Protein AF-A0A835QAW0-F1 (afdb_monomer_lite)

Structure (mmCIF, N/CA/C/O backbone):
data_AF-A0A835QAW0-F1
#
_entry.id   AF-A0A835QAW0-F1
#
loop_
_atom_site.group_PDB
_atom_site.id
_atom_site.type_symbol
_atom_site.label_atom_id
_atom_site.label_alt_id
_atom_site.label_comp_id
_atom_site.label_asym_id
_atom_site.label_entity_id
_atom_site.label_seq_id
_atom_site.pdbx_PDB_ins_code
_atom_site.Cartn_x
_atom_site.Cartn_y
_atom_site.Cartn_z
_atom_site.occupancy
_atom_site.B_iso_or_equiv
_atom_site.auth_seq_id
_atom_site.auth_comp_id
_atom_site.auth_asym_id
_atom_site.auth_atom_id
_atom_site.pdbx_PDB_model_num
ATOM 1 N N . MET A 1 1 ? -13.982 13.711 6.974 1.00 67.25 1 MET A N 1
ATOM 2 C CA . MET A 1 1 ? -15.167 13.530 6.090 1.00 67.25 1 MET A CA 1
ATOM 3 C C . MET A 1 1 ? -14.858 12.406 5.098 1.00 67.25 1 MET A C 1
ATOM 5 O O . MET A 1 1 ? -13.682 12.143 4.900 1.00 67.25 1 MET A O 1
ATOM 9 N N . ALA A 1 2 ? -15.857 11.662 4.606 1.00 89.69 2 ALA A N 1
ATOM 10 C CA . ALA A 1 2 ? -15.740 10.270 4.117 1.00 89.69 2 ALA A CA 1
ATOM 11 C C . ALA A 1 2 ? -15.191 9.281 5.174 1.00 89.69 2 ALA A C 1
ATOM 13 O O . ALA A 1 2 ? -15.968 8.510 5.728 1.00 89.69 2 ALA A O 1
ATOM 14 N N . ALA A 1 3 ? -13.917 9.385 5.567 1.00 94.19 3 ALA A N 1
ATOM 15 C CA . ALA A 1 3 ? -13.277 8.507 6.563 1.00 94.19 3 ALA A CA 1
ATOM 16 C C . ALA A 1 3 ? -13.934 8.541 7.963 1.00 94.19 3 ALA A C 1
ATOM 18 O O . ALA A 1 3 ? -13.974 7.534 8.667 1.00 94.19 3 ALA A O 1
ATOM 19 N N . ARG A 1 4 ? -14.525 9.683 8.349 1.00 96.25 4 ARG A N 1
ATOM 20 C CA . ARG A 1 4 ? -15.291 9.842 9.608 1.00 96.25 4 ARG A CA 1
ATOM 21 C C . ARG A 1 4 ? -16.572 8.997 9.652 1.00 96.25 4 ARG A C 1
ATOM 23 O O . ARG A 1 4 ? -17.078 8.716 10.730 1.00 96.25 4 ARG A O 1
ATOM 30 N N . ASN A 1 5 ? -17.104 8.624 8.488 1.00 96.25 5 ASN A N 1
ATOM 31 C CA . ASN A 1 5 ? -18.380 7.916 8.365 1.00 96.25 5 ASN A CA 1
ATOM 32 C C . ASN A 1 5 ? -18.202 6.457 7.922 1.00 96.25 5 ASN A C 1
ATOM 34 O O . ASN A 1 5 ? -19.181 5.720 7.891 1.00 96.25 5 ASN A O 1
ATOM 38 N N . ALA A 1 6 ? -16.982 6.044 7.572 1.00 96.88 6 ALA A N 1
ATOM 39 C CA . ALA A 1 6 ? -16.688 4.703 7.092 1.00 96.88 6 ALA A CA 1
ATOM 40 C C . ALA A 1 6 ? -16.263 3.783 8.244 1.00 96.88 6 ALA A C 1
ATOM 42 O O . ALA A 1 6 ? -15.521 4.190 9.140 1.00 96.88 6 ALA A O 1
ATOM 43 N N . ASP A 1 7 ? -16.702 2.526 8.204 1.00 96.56 7 ASP A N 1
ATOM 44 C CA . ASP A 1 7 ? -16.315 1.523 9.206 1.00 96.56 7 ASP A CA 1
ATOM 45 C C . ASP A 1 7 ? -14.866 1.046 9.038 1.00 96.56 7 ASP A C 1
ATOM 47 O O . ASP A 1 7 ? -14.273 0.541 9.985 1.00 96.56 7 ASP A O 1
ATOM 51 N N . ALA A 1 8 ? -14.279 1.262 7.860 1.00 96.69 8 ALA A N 1
ATOM 52 C CA . ALA A 1 8 ? -12.856 1.144 7.569 1.00 96.69 8 ALA A CA 1
ATOM 53 C C . ALA A 1 8 ? -12.506 2.076 6.400 1.00 96.69 8 ALA A C 1
ATOM 55 O O . ALA A 1 8 ? -13.368 2.412 5.587 1.00 96.69 8 ALA A O 1
ATOM 56 N N . THR A 1 9 ? -11.248 2.498 6.301 1.00 97.94 9 THR A N 1
ATOM 57 C CA . THR A 1 9 ? -10.757 3.337 5.197 1.00 97.94 9 THR A CA 1
ATOM 58 C C . THR A 1 9 ? -9.604 2.638 4.493 1.00 97.94 9 THR A C 1
ATOM 60 O O . THR A 1 9 ? -8.670 2.189 5.146 1.00 97.94 9 THR A O 1
ATOM 63 N N . VAL A 1 10 ? -9.644 2.561 3.164 1.00 97.94 10 VAL A N 1
ATOM 64 C CA . VAL A 1 10 ? -8.551 2.008 2.352 1.00 97.94 10 VAL A CA 1
ATOM 65 C C . VAL A 1 10 ? -7.933 3.146 1.550 1.00 97.94 10 VAL A C 1
ATOM 67 O O . VAL A 1 10 ? -8.648 3.838 0.826 1.00 97.94 10 VAL A O 1
ATOM 70 N N . ILE A 1 11 ? -6.626 3.360 1.694 1.00 97.75 11 ILE A N 1
A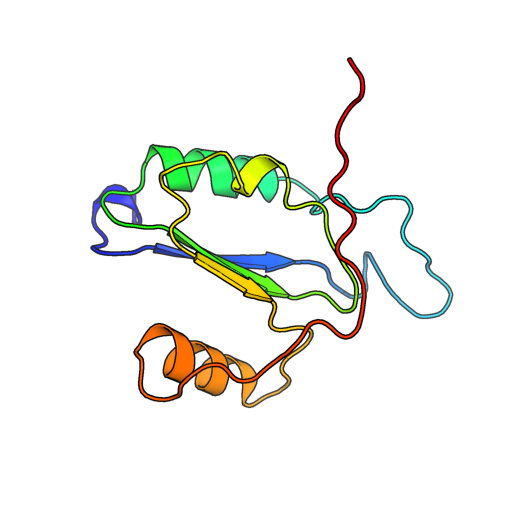TOM 71 C CA . ILE A 1 11 ? -5.893 4.426 1.002 1.00 97.75 11 ILE A CA 1
ATOM 72 C C . ILE A 1 11 ? -4.883 3.786 0.057 1.00 97.75 11 ILE A C 1
ATOM 74 O O . ILE A 1 11 ? -4.047 2.995 0.489 1.00 97.75 11 ILE A O 1
ATOM 78 N N . PHE A 1 12 ? -4.950 4.154 -1.219 1.00 97.56 12 PHE A N 1
ATOM 79 C CA . PHE A 1 12 ? -3.991 3.744 -2.238 1.00 97.56 12 PHE A CA 1
ATOM 80 C C . PHE A 1 12 ? -2.977 4.864 -2.440 1.00 97.56 12 PHE A C 1
ATOM 82 O O . PHE A 1 12 ? -3.355 5.994 -2.747 1.00 97.56 12 PHE A O 1
ATOM 89 N N . VAL A 1 13 ? -1.704 4.543 -2.244 1.00 97.06 13 VAL A N 1
ATOM 90 C CA . VAL A 1 13 ? -0.574 5.469 -2.359 1.00 97.06 13 VAL A CA 1
ATOM 91 C C . VAL A 1 13 ? 0.590 4.779 -3.049 1.00 97.06 13 VAL A C 1
ATOM 93 O O . VAL A 1 13 ? 0.665 3.551 -3.073 1.00 97.06 13 VAL A O 1
ATOM 96 N N . GLY A 1 14 ? 1.510 5.545 -3.619 1.00 95.69 14 GLY A N 1
ATOM 97 C CA . GLY A 1 14 ? 2.608 4.959 -4.370 1.00 95.69 14 GLY A CA 1
ATOM 98 C C . GLY A 1 14 ? 3.350 5.937 -5.260 1.00 95.69 14 GLY A C 1
ATOM 99 O O . GLY A 1 14 ? 3.335 7.149 -5.029 1.00 95.69 14 GLY A O 1
ATOM 100 N N . ILE A 1 15 ? 4.001 5.375 -6.275 1.00 95.31 15 ILE A N 1
ATOM 101 C CA . ILE A 1 15 ? 4.803 6.092 -7.270 1.00 95.31 15 ILE A CA 1
ATOM 102 C C . ILE A 1 15 ? 4.411 5.644 -8.681 1.00 95.31 15 ILE A C 1
ATOM 104 O O . ILE A 1 15 ? 3.915 4.533 -8.879 1.00 95.31 15 ILE A O 1
ATOM 108 N N . ASP A 1 16 ? 4.685 6.487 -9.667 1.00 92.62 16 ASP A N 1
ATOM 109 C CA . ASP A 1 16 ? 4.444 6.213 -11.083 1.00 92.62 16 ASP A CA 1
ATOM 110 C C . ASP A 1 16 ? 5.691 6.524 -11.933 1.00 92.62 16 ASP A C 1
ATOM 112 O O . ASP A 1 16 ? 6.769 6.811 -11.407 1.00 92.62 16 ASP A O 1
ATOM 116 N N . LEU A 1 17 ? 5.537 6.469 -13.260 1.00 92.81 17 LEU A N 1
ATOM 117 C CA . LEU A 1 17 ? 6.625 6.651 -14.226 1.00 92.81 17 LEU A CA 1
ATOM 118 C C . LEU A 1 17 ? 7.284 8.040 -14.190 1.00 92.81 17 LEU A C 1
ATOM 120 O O . LEU A 1 17 ? 8.385 8.195 -14.721 1.00 92.81 17 LEU A O 1
ATOM 124 N N . SER A 1 18 ? 6.645 9.040 -13.572 1.00 91.06 18 SER A N 1
ATOM 125 C CA . SER A 1 18 ? 7.258 10.354 -13.339 1.00 91.06 18 SER A CA 1
ATOM 126 C C . SER A 1 18 ? 8.337 10.324 -12.252 1.00 91.06 18 SER A C 1
ATOM 128 O O . SER A 1 18 ? 9.182 11.215 -12.209 1.00 91.06 18 SER A O 1
ATOM 130 N N . VAL A 1 19 ? 8.326 9.299 -11.393 1.00 91.31 19 VAL A N 1
ATOM 131 C CA . VAL A 1 19 ? 9.251 9.139 -10.261 1.00 91.31 19 VAL A CA 1
ATOM 132 C C . VAL A 1 19 ? 10.264 8.025 -10.514 1.00 91.31 19 VAL A C 1
ATOM 134 O O . VAL A 1 19 ? 11.426 8.179 -10.160 1.00 91.31 19 VAL A O 1
ATOM 137 N N . GLU A 1 20 ? 9.843 6.915 -11.122 1.00 88.62 20 GLU A N 1
ATOM 138 C CA . GLU A 1 20 ? 10.706 5.767 -11.422 1.00 88.62 20 GLU A CA 1
ATOM 139 C C . GLU A 1 20 ? 10.442 5.280 -12.847 1.00 88.62 20 GLU A C 1
ATOM 141 O O . GLU A 1 20 ? 9.344 4.826 -13.173 1.00 88.62 20 GLU A O 1
ATOM 146 N N 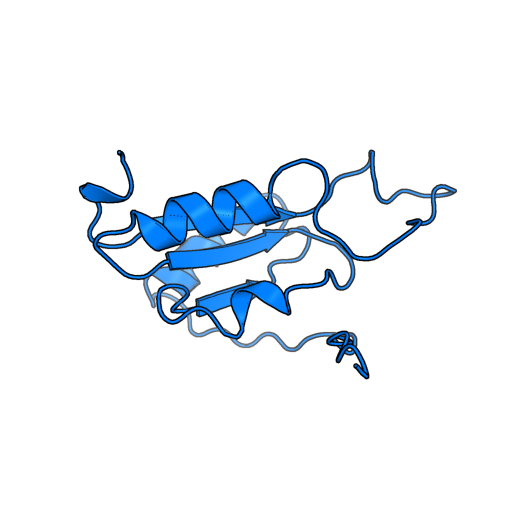. SER A 1 21 ? 11.451 5.380 -13.708 1.00 93.12 21 SER A N 1
ATOM 147 C CA . SER A 1 21 ? 11.389 4.882 -15.083 1.00 93.12 21 SER A CA 1
ATOM 148 C C . SER A 1 21 ? 12.786 4.578 -15.622 1.00 93.12 21 SER A C 1
ATOM 150 O O . SER A 1 21 ? 13.798 4.887 -14.998 1.00 93.12 21 SER A O 1
ATOM 152 N N . GLU A 1 22 ? 12.862 3.920 -16.778 1.00 94.19 22 GLU A N 1
ATOM 153 C CA . GLU A 1 22 ? 14.143 3.633 -17.421 1.00 94.19 22 GLU A CA 1
ATOM 154 C C . GLU A 1 22 ? 14.904 4.933 -17.720 1.00 94.19 22 GLU A C 1
ATOM 156 O O . GLU A 1 22 ? 14.375 5.852 -18.345 1.00 94.19 22 GLU A O 1
ATOM 161 N N . GLY A 1 23 ? 16.149 5.013 -17.246 1.00 94.25 23 GLY A N 1
ATOM 162 C CA . GLY A 1 23 ? 16.964 6.223 -17.358 1.00 94.25 23 GLY A CA 1
ATOM 163 C C . GLY A 1 23 ? 16.590 7.336 -16.372 1.00 94.25 23 GLY A C 1
ATOM 164 O O . GLY A 1 23 ? 17.149 8.427 -16.470 1.00 94.25 23 GLY A O 1
ATOM 165 N N . ASN A 1 24 ? 15.682 7.073 -15.427 1.00 92.06 24 ASN A N 1
ATOM 166 C CA . ASN A 1 24 ? 15.288 7.994 -14.367 1.00 92.06 24 ASN A CA 1
ATOM 167 C C . ASN A 1 24 ? 15.302 7.286 -13.005 1.00 92.06 24 ASN A C 1
ATOM 169 O O . ASN A 1 24 ? 14.310 6.692 -12.570 1.00 92.06 24 ASN A O 1
ATOM 173 N N . ASP A 1 25 ? 16.450 7.369 -12.338 1.00 92.12 25 ASP A N 1
ATOM 174 C CA . ASP A 1 25 ? 16.614 6.874 -10.979 1.00 92.12 25 ASP A CA 1
ATOM 175 C C . ASP A 1 25 ? 15.947 7.808 -9.964 1.00 92.12 25 ASP A C 1
ATOM 177 O O . ASP A 1 25 ? 15.961 9.035 -10.087 1.00 92.12 25 ASP A O 1
ATOM 181 N N . ARG A 1 26 ? 15.412 7.214 -8.898 1.00 91.62 26 ARG A N 1
ATOM 182 C CA . ARG A 1 26 ? 14.832 7.963 -7.781 1.00 91.62 26 ARG A CA 1
ATOM 183 C C . ARG A 1 26 ? 15.911 8.714 -7.002 1.00 91.62 26 ARG A C 1
ATOM 185 O O . ARG A 1 26 ? 16.991 8.186 -6.748 1.00 91.62 26 ARG A O 1
ATOM 192 N N . THR A 1 27 ? 15.579 9.913 -6.529 1.00 91.12 27 THR A N 1
ATOM 193 C CA . THR A 1 27 ? 16.466 10.728 -5.680 1.00 91.12 27 THR A CA 1
ATOM 194 C C . THR A 1 27 ? 16.356 10.398 -4.193 1.00 91.12 27 THR A C 1
ATOM 196 O O . THR A 1 27 ? 17.281 10.667 -3.427 1.00 91.12 27 THR A O 1
ATOM 199 N N . ASP A 1 28 ? 15.228 9.827 -3.774 1.00 90.94 28 ASP A N 1
ATOM 200 C CA . ASP A 1 28 ? 14.949 9.404 -2.406 1.00 90.94 28 ASP A CA 1
ATOM 201 C C . ASP A 1 28 ? 13.854 8.316 -2.381 1.00 90.94 28 ASP A C 1
ATOM 203 O O . ASP A 1 28 ? 13.385 7.849 -3.420 1.00 90.94 28 ASP A O 1
ATOM 207 N N . PHE A 1 29 ? 13.484 7.868 -1.179 1.00 91.00 29 PHE A N 1
ATOM 208 C CA . PHE A 1 29 ? 12.491 6.809 -0.965 1.00 91.00 29 PHE A CA 1
ATOM 209 C C . PHE A 1 29 ? 11.155 7.327 -0.414 1.00 91.00 29 PHE A C 1
ATOM 211 O O . PHE A 1 29 ? 10.309 6.520 -0.030 1.00 91.00 29 PHE A O 1
ATOM 218 N N . LEU A 1 30 ? 10.956 8.641 -0.312 1.00 92.69 30 LEU A N 1
ATOM 219 C CA . LEU A 1 30 ? 9.742 9.214 0.259 1.00 92.69 30 LEU A CA 1
ATOM 220 C C . LEU A 1 30 ? 8.560 9.043 -0.702 1.00 92.69 30 LEU A C 1
ATOM 222 O O . LEU A 1 30 ? 8.714 8.993 -1.922 1.00 92.69 30 LEU A O 1
ATOM 226 N N . LEU A 1 31 ? 7.347 8.982 -0.147 1.00 94.31 31 LEU A N 1
ATOM 227 C CA . LEU A 1 31 ? 6.146 9.094 -0.970 1.00 94.31 31 LEU A CA 1
ATOM 228 C C . LEU A 1 31 ? 6.077 10.505 -1.582 1.00 94.31 31 LEU A C 1
ATOM 230 O O . LEU A 1 31 ? 6.230 11.488 -0.849 1.00 94.31 31 LEU A O 1
ATOM 234 N N . PRO A 1 32 ? 5.818 10.633 -2.894 1.00 93.94 32 PRO A N 1
ATOM 235 C CA . PRO A 1 32 ? 5.866 11.918 -3.571 1.00 93.94 32 PRO A CA 1
ATOM 236 C C . PRO A 1 32 ? 4.680 12.812 -3.193 1.00 93.94 32 PRO A C 1
ATOM 238 O O . PRO A 1 32 ? 3.569 12.348 -2.907 1.00 93.94 32 PRO A O 1
ATOM 241 N N . GLY A 1 33 ? 4.916 14.124 -3.252 1.00 94.56 33 GLY A N 1
ATOM 242 C CA . GLY A 1 33 ? 3.902 15.147 -3.015 1.00 94.56 33 GLY A CA 1
ATOM 243 C C . GLY A 1 33 ? 3.393 15.162 -1.572 1.00 94.56 33 GLY A C 1
ATOM 244 O O . GLY A 1 33 ? 4.174 15.173 -0.625 1.00 94.56 33 GLY A O 1
ATOM 245 N N . TYR A 1 34 ? 2.068 15.189 -1.413 1.00 96.19 34 TYR A N 1
ATOM 246 C CA . TYR A 1 34 ? 1.400 15.307 -0.110 1.0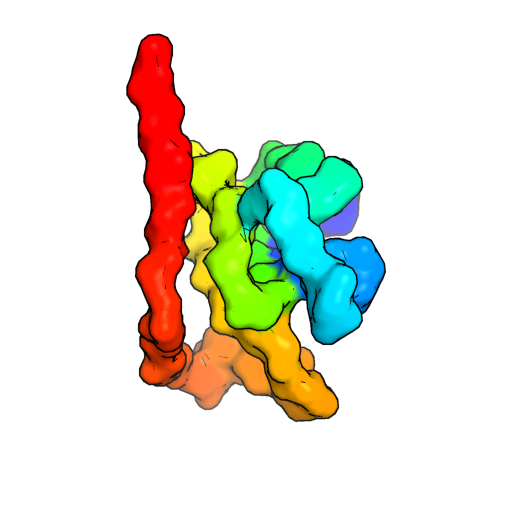0 96.19 34 TYR A CA 1
ATOM 247 C C . TYR A 1 34 ? 0.868 13.977 0.437 1.00 96.19 34 TYR A C 1
ATOM 249 O O . TYR A 1 34 ? 0.013 13.972 1.321 1.00 96.19 34 TYR A O 1
ATOM 257 N N . GLN A 1 35 ? 1.319 12.840 -0.098 1.00 97.12 35 GLN A N 1
ATOM 258 C CA . GLN A 1 35 ? 0.754 11.534 0.254 1.00 97.12 35 GLN A CA 1
ATOM 259 C C . GLN A 1 35 ? 0.937 11.198 1.740 1.00 97.12 35 GLN A C 1
ATOM 261 O O . GLN A 1 35 ? -0.011 10.753 2.382 1.00 97.12 35 GLN A O 1
ATOM 266 N N . THR A 1 36 ? 2.101 11.484 2.325 1.00 95.88 36 THR A N 1
ATOM 267 C CA . THR A 1 36 ? 2.336 11.277 3.765 1.00 95.88 36 THR A CA 1
ATOM 268 C C . THR A 1 36 ? 1.405 12.141 4.623 1.00 95.88 36 THR A C 1
ATOM 270 O O . THR A 1 36 ? 0.809 11.655 5.583 1.00 95.88 36 THR A O 1
ATOM 273 N N . GLN A 1 37 ? 1.230 13.415 4.263 1.00 96.31 37 GLN A N 1
ATOM 274 C CA . GLN A 1 37 ? 0.330 14.339 4.956 1.00 96.31 37 GLN A CA 1
ATOM 275 C C . GLN A 1 37 ? -1.129 13.890 4.830 1.00 96.31 37 GLN A C 1
ATOM 277 O O . GLN A 1 37 ? -1.846 13.876 5.827 1.00 96.31 37 GLN A O 1
ATOM 282 N N . LEU A 1 38 ? -1.547 13.468 3.632 1.00 96.56 38 LEU A N 1
ATOM 283 C CA . LEU A 1 38 ? -2.875 12.918 3.371 1.00 96.56 38 LEU A CA 1
ATOM 284 C C . LEU A 1 38 ? -3.148 11.704 4.262 1.00 96.56 38 LEU A C 1
ATOM 286 O O . LEU A 1 38 ? -4.193 11.648 4.905 1.00 96.56 38 LEU A O 1
ATOM 290 N N . ILE A 1 39 ? -2.216 10.750 4.327 1.00 96.94 39 ILE A N 1
ATOM 291 C CA . ILE A 1 39 ? -2.373 9.551 5.156 1.00 96.94 39 ILE A CA 1
ATOM 292 C C . ILE A 1 39 ? -2.541 9.933 6.626 1.00 96.94 39 ILE A C 1
ATOM 294 O O . ILE A 1 39 ? -3.458 9.433 7.274 1.00 96.94 39 ILE A O 1
ATOM 298 N N . ASN A 1 40 ? -1.698 10.830 7.144 1.00 95.88 40 ASN A N 1
ATOM 299 C CA . ASN A 1 40 ? -1.767 11.252 8.543 1.00 95.88 40 ASN A CA 1
ATOM 300 C C . ASN A 1 40 ? -3.102 11.937 8.863 1.00 95.88 40 ASN A C 1
ATOM 302 O O . ASN A 1 40 ? -3.770 11.541 9.814 1.00 95.88 40 ASN A O 1
ATOM 306 N N . GLN A 1 41 ? -3.543 12.877 8.025 1.00 96.19 41 GLN A N 1
ATOM 307 C CA . GLN A 1 41 ? -4.824 13.568 8.207 1.00 96.19 41 GLN A CA 1
ATOM 308 C C . GLN A 1 41 ? -6.019 12.614 8.113 1.00 96.19 41 GLN A C 1
ATOM 310 O O . GLN A 1 41 ? -6.965 12.708 8.890 1.00 96.19 41 GLN A O 1
ATOM 315 N N . VAL A 1 42 ? -5.996 11.666 7.172 1.00 96.81 42 VAL A N 1
ATOM 316 C CA . VAL A 1 42 ? -7.064 10.666 7.060 1.00 96.81 42 VAL A CA 1
ATOM 317 C C . VAL A 1 42 ? -7.063 9.737 8.271 1.00 96.81 42 VAL A C 1
ATOM 319 O O . VAL A 1 42 ? -8.134 9.434 8.786 1.00 96.81 42 VAL A O 1
ATOM 322 N N . ALA A 1 43 ? -5.893 9.311 8.747 1.00 96.75 43 ALA A N 1
ATOM 323 C CA . ALA A 1 43 ? -5.763 8.448 9.915 1.00 96.75 43 ALA A CA 1
ATOM 324 C C . ALA A 1 43 ? -6.259 9.124 11.203 1.00 96.75 43 ALA A C 1
ATOM 326 O O . ALA A 1 43 ? -6.976 8.488 11.975 1.00 96.75 43 ALA A O 1
ATOM 327 N N . GLU A 1 44 ? -5.943 10.406 11.407 1.00 96.06 44 GLU A N 1
ATOM 328 C CA . GLU A 1 44 ? -6.455 11.213 12.526 1.00 96.06 44 GLU A CA 1
ATOM 329 C C . GLU A 1 44 ? -7.990 11.274 12.536 1.00 96.06 44 GLU A C 1
ATOM 331 O O . GLU A 1 44 ? -8.621 11.203 13.590 1.00 96.06 44 GLU A O 1
ATOM 336 N N . GLU A 1 45 ? -8.594 11.348 11.352 1.00 96.50 45 GLU A N 1
ATOM 337 C CA . GLU A 1 45 ? -10.030 11.559 11.168 1.00 96.50 45 GLU A CA 1
ATOM 338 C C . GLU A 1 45 ? -10.834 10.269 10.948 1.00 96.50 45 GLU A C 1
ATOM 340 O O . GLU A 1 45 ? -12.067 10.303 10.856 1.00 96.50 45 GLU A O 1
ATOM 345 N N . ALA A 1 46 ? -10.166 9.125 10.813 1.00 97.19 46 ALA A N 1
ATOM 346 C CA . ALA A 1 46 ? -10.814 7.858 10.519 1.00 97.19 46 ALA A CA 1
ATOM 347 C C . ALA A 1 46 ? -11.593 7.337 11.736 1.00 97.19 46 ALA A C 1
ATOM 349 O O . ALA A 1 46 ? -11.054 7.192 12.842 1.00 97.19 46 ALA A O 1
ATOM 350 N N . LYS A 1 47 ? -12.867 6.986 11.515 1.00 96.44 47 LYS A N 1
ATOM 351 C CA . LYS A 1 47 ? -13.688 6.284 12.514 1.00 96.44 47 LYS A CA 1
ATOM 352 C C . LYS A 1 47 ? -13.122 4.885 12.768 1.00 96.44 47 LYS A C 1
ATOM 354 O O . LYS A 1 47 ? -12.843 4.535 13.914 1.00 96.44 47 LYS A O 1
ATOM 359 N N . GLY A 1 48 ? -12.945 4.118 11.694 1.00 95.44 48 GLY A N 1
ATOM 360 C CA . GLY A 1 48 ? -12.415 2.756 11.708 1.00 95.44 48 GLY A CA 1
ATOM 361 C C . GLY A 1 48 ? -10.913 2.649 11.420 1.00 95.44 48 GLY A C 1
ATOM 362 O O . GLY A 1 48 ? -10.223 3.669 11.348 1.00 95.44 48 GLY A O 1
ATOM 363 N N . PRO A 1 49 ? -10.393 1.418 11.248 1.00 96.62 49 PRO A N 1
ATOM 364 C CA . PRO A 1 49 ? -9.007 1.195 10.860 1.00 96.62 49 PRO A CA 1
ATOM 365 C C . PRO A 1 49 ? -8.727 1.709 9.445 1.00 96.62 49 PRO A C 1
ATOM 367 O O . PRO A 1 49 ? -9.590 1.681 8.562 1.00 96.62 49 PRO A O 1
ATOM 370 N N . VAL A 1 50 ? -7.484 2.132 9.234 1.00 98.00 50 VAL A N 1
ATOM 371 C CA . VAL A 1 50 ? -6.936 2.486 7.926 1.00 98.00 50 VAL A CA 1
ATOM 372 C C . VAL A 1 50 ? -6.095 1.327 7.393 1.00 98.00 50 VAL A C 1
ATOM 374 O O . VAL A 1 50 ? -5.208 0.826 8.085 1.00 98.00 50 VAL A O 1
ATOM 377 N N . VAL A 1 51 ? -6.359 0.922 6.153 1.00 97.88 51 VAL A N 1
ATOM 378 C CA . VAL A 1 51 ? -5.537 -0.013 5.378 1.00 97.88 51 VAL A CA 1
ATOM 379 C C . VAL A 1 51 ? -4.772 0.785 4.332 1.00 97.88 51 VAL A C 1
ATOM 381 O O . VAL A 1 51 ? -5.382 1.435 3.481 1.00 97.88 51 VAL A O 1
ATOM 384 N N . LEU A 1 52 ? -3.444 0.738 4.386 1.00 97.44 52 LEU A N 1
ATOM 385 C CA . LEU A 1 52 ? -2.594 1.351 3.369 1.00 97.44 52 LEU A CA 1
ATOM 386 C C . LEU A 1 52 ? -2.254 0.336 2.286 1.00 97.44 52 LEU A C 1
ATOM 388 O O . LEU A 1 52 ? -1.720 -0.729 2.584 1.00 97.44 52 LEU A O 1
ATOM 392 N N . VAL A 1 53 ? -2.524 0.682 1.033 1.00 98.00 53 VAL A N 1
ATOM 393 C CA . VAL A 1 53 ? -2.134 -0.105 -0.136 1.00 98.00 53 VAL A CA 1
ATOM 394 C C . VAL A 1 53 ? -1.040 0.650 -0.877 1.00 98.00 53 VAL A C 1
ATOM 396 O O . VAL A 1 53 ? -1.262 1.766 -1.346 1.00 98.00 53 VAL A O 1
ATOM 399 N N . ILE A 1 54 ? 0.141 0.042 -0.956 1.00 96.88 54 ILE A N 1
ATOM 400 C CA . ILE A 1 54 ? 1.343 0.636 -1.537 1.00 96.88 54 ILE A CA 1
ATOM 401 C C . ILE A 1 54 ? 1.545 0.100 -2.960 1.00 96.88 54 ILE A C 1
ATOM 403 O O . ILE A 1 54 ? 1.712 -1.108 -3.155 1.00 96.88 54 ILE A O 1
ATOM 407 N N . LEU A 1 55 ? 1.544 1.009 -3.937 1.00 96.88 55 LEU A N 1
ATOM 408 C CA . LEU A 1 55 ? 1.693 0.745 -5.369 1.00 96.88 55 LEU A CA 1
ATOM 409 C C . LEU A 1 55 ? 3.034 1.294 -5.880 1.00 96.88 55 LEU A C 1
ATOM 411 O O . LEU A 1 55 ? 3.148 2.464 -6.244 1.00 96.88 55 LEU A O 1
ATOM 415 N N . CYS A 1 56 ? 4.078 0.472 -5.865 1.00 94.44 56 CYS A N 1
ATOM 416 C CA . CYS A 1 56 ? 5.419 0.870 -6.299 1.00 94.44 56 CYS A CA 1
ATOM 417 C C . CYS A 1 56 ? 6.262 -0.348 -6.690 1.00 94.44 56 CYS A C 1
ATOM 419 O O . CYS A 1 56 ? 6.069 -1.425 -6.129 1.00 94.44 56 CYS A O 1
ATOM 421 N N . ALA A 1 57 ? 7.216 -0.189 -7.612 1.00 90.50 57 ALA A N 1
ATOM 422 C CA . ALA A 1 57 ? 8.109 -1.285 -8.005 1.00 90.50 57 ALA A CA 1
ATOM 423 C C . ALA A 1 57 ? 9.083 -1.681 -6.882 1.00 90.50 57 ALA A C 1
ATOM 425 O O . ALA A 1 57 ? 9.224 -2.865 -6.576 1.00 90.50 57 ALA A O 1
ATOM 426 N N . GLY A 1 58 ? 9.740 -0.697 -6.261 1.00 88.50 58 GLY A N 1
ATOM 427 C CA . GLY A 1 58 ? 10.687 -0.908 -5.161 1.00 88.50 58 GLY A CA 1
ATOM 428 C C . GLY A 1 58 ? 10.128 -0.574 -3.775 1.00 88.50 58 GLY A C 1
ATOM 429 O O . GLY A 1 58 ? 8.928 -0.405 -3.589 1.00 88.50 58 GLY A O 1
ATOM 430 N N . GLY A 1 59 ? 11.007 -0.449 -2.778 1.00 89.06 59 GLY A N 1
ATOM 431 C CA . GLY A 1 59 ? 10.627 0.031 -1.446 1.00 89.06 59 GLY A CA 1
ATOM 432 C C . GLY A 1 59 ? 10.344 1.537 -1.417 1.00 89.06 59 GLY A C 1
ATOM 433 O O . GLY A 1 59 ? 10.946 2.296 -2.177 1.00 89.06 59 GLY A O 1
ATOM 434 N N . VAL A 1 60 ? 9.459 1.962 -0.515 1.00 91.44 60 VAL A N 1
ATOM 435 C CA . VAL A 1 60 ? 9.216 3.365 -0.134 1.00 91.44 60 VAL A CA 1
ATOM 436 C C . VAL A 1 60 ? 9.265 3.480 1.390 1.00 91.44 60 VAL A C 1
ATOM 438 O O . VAL A 1 60 ? 8.977 2.510 2.096 1.00 91.44 60 VAL A O 1
ATOM 441 N N . ASP A 1 61 ? 9.646 4.645 1.907 1.00 91.12 61 ASP A N 1
ATOM 442 C CA . ASP A 1 61 ? 9.715 4.894 3.343 1.00 91.12 61 ASP A CA 1
ATOM 443 C C . ASP A 1 61 ? 8.306 4.972 3.942 1.00 91.12 61 ASP 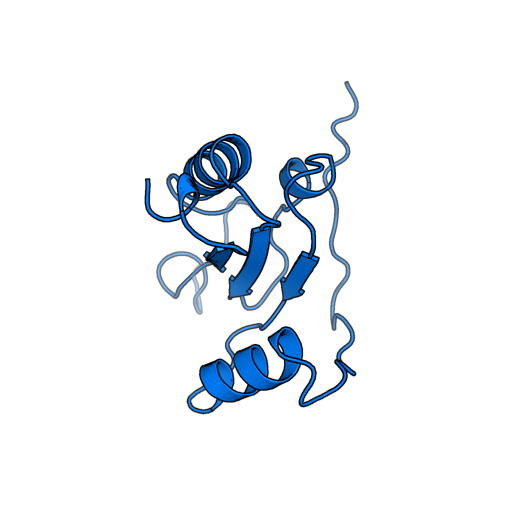A C 1
ATOM 445 O O . ASP A 1 61 ? 7.569 5.941 3.763 1.00 91.12 61 ASP A O 1
ATOM 449 N N . ILE A 1 62 ? 7.950 3.929 4.686 1.00 89.88 62 ILE A N 1
ATOM 450 C CA . ILE A 1 62 ? 6.693 3.814 5.432 1.00 89.88 62 ILE A CA 1
ATOM 451 C C . ILE A 1 62 ? 6.906 3.956 6.943 1.00 89.88 62 ILE A C 1
ATOM 453 O O . ILE A 1 62 ? 6.020 3.615 7.725 1.00 89.88 62 ILE A O 1
ATOM 457 N N . SER A 1 63 ? 8.066 4.447 7.391 1.00 90.06 63 SER A N 1
ATOM 458 C CA . SER A 1 63 ? 8.398 4.524 8.822 1.00 90.06 63 SER A CA 1
ATOM 459 C C . SER A 1 63 ? 7.364 5.345 9.604 1.00 90.06 63 SER A C 1
ATOM 461 O O . SER A 1 63 ? 6.989 4.960 10.713 1.00 90.06 63 SER A O 1
ATOM 463 N N . PHE A 1 64 ? 6.816 6.405 8.993 1.00 89.25 64 PHE A N 1
ATOM 464 C CA . PHE A 1 64 ? 5.750 7.237 9.571 1.00 89.25 64 PHE A CA 1
ATOM 465 C C . PHE A 1 64 ? 4.468 6.448 9.898 1.00 89.25 64 PHE A C 1
ATOM 467 O O . PHE A 1 64 ? 3.741 6.813 10.819 1.00 89.25 64 PHE A O 1
ATOM 474 N N . ALA A 1 65 ? 4.195 5.364 9.164 1.00 91.69 65 ALA A N 1
ATOM 475 C CA . ALA A 1 65 ? 3.001 4.549 9.338 1.00 91.69 65 ALA A CA 1
ATOM 476 C C . ALA A 1 65 ? 3.134 3.549 10.495 1.00 91.69 65 ALA A C 1
ATOM 478 O O . ALA A 1 65 ? 2.142 3.219 11.139 1.00 91.69 65 ALA A O 1
ATOM 479 N N . THR A 1 66 ? 4.354 3.087 10.790 1.00 85.44 66 THR A N 1
ATOM 480 C CA . THR A 1 66 ? 4.598 2.008 11.767 1.00 85.44 66 THR A CA 1
ATOM 481 C C . THR A 1 66 ? 4.274 2.387 13.215 1.00 85.44 66 THR A C 1
ATOM 483 O O . THR A 1 66 ? 3.992 1.510 14.026 1.00 85.44 66 THR A O 1
ATOM 486 N N . GLY A 1 67 ? 4.292 3.683 13.545 1.00 85.00 67 GLY A N 1
ATOM 487 C CA . GLY A 1 67 ? 3.944 4.201 14.873 1.00 85.00 67 GLY A CA 1
ATOM 488 C C . GLY A 1 67 ? 2.497 4.682 15.019 1.00 85.00 67 GLY A C 1
ATOM 489 O O . GLY A 1 67 ? 2.134 5.177 16.083 1.00 85.00 67 GLY A O 1
ATOM 490 N N . ASN A 1 68 ? 1.674 4.598 13.970 1.00 92.12 68 ASN A N 1
ATOM 491 C CA . ASN A 1 68 ? 0.324 5.154 13.977 1.00 92.12 68 ASN A CA 1
ATOM 492 C C . ASN A 1 68 ? -0.726 4.062 14.235 1.00 92.12 68 ASN A C 1
ATOM 494 O O . ASN A 1 68 ? -1.043 3.266 13.355 1.00 92.12 68 ASN A O 1
ATOM 498 N N . ASN A 1 69 ? -1.338 4.084 15.422 1.00 93.81 69 ASN A N 1
ATOM 499 C CA . ASN A 1 69 ? -2.319 3.082 15.864 1.00 93.81 69 ASN A CA 1
ATOM 500 C C . ASN A 1 69 ? -3.602 3.013 15.012 1.00 93.81 69 ASN A C 1
ATOM 502 O O . ASN A 1 69 ? -4.376 2.068 15.156 1.00 93.81 69 ASN A O 1
ATOM 506 N N . LYS A 1 70 ? -3.871 4.008 14.158 1.00 95.88 70 LYS A N 1
ATOM 507 C CA . LYS A 1 70 ? -5.013 3.990 13.230 1.00 95.88 70 LYS A CA 1
ATOM 508 C C . LYS A 1 70 ? -4.718 3.204 11.956 1.00 95.88 70 LYS A C 1
ATOM 510 O O . LYS A 1 70 ? -5.660 2.753 11.305 1.00 95.88 70 LYS A O 1
ATOM 515 N N . ILE A 1 71 ? -3.445 3.013 11.610 1.00 97.00 71 ILE A N 1
ATOM 516 C CA . ILE A 1 71 ? -3.027 2.195 10.471 1.00 97.00 71 ILE A CA 1
ATOM 517 C C . ILE A 1 71 ? -3.015 0.735 10.924 1.00 97.00 71 ILE A C 1
ATOM 519 O O . ILE A 1 71 ? -2.086 0.267 11.574 1.00 97.00 71 ILE A O 1
ATOM 523 N N . GLY A 1 72 ? -4.096 0.023 10.607 1.00 95.75 72 GLY A N 1
ATOM 524 C CA . GLY A 1 72 ? -4.304 -1.361 11.034 1.00 95.75 72 GLY A CA 1
ATOM 525 C C . GLY A 1 72 ? -3.628 -2.391 10.130 1.00 95.75 72 GLY A C 1
ATOM 526 O O . GLY A 1 72 ? -3.381 -3.513 10.565 1.00 95.75 72 GLY A O 1
ATOM 527 N N . ALA A 1 73 ? -3.334 -2.031 8.878 1.00 95.88 73 ALA A N 1
ATOM 528 C CA . ALA A 1 73 ? -2.657 -2.909 7.931 1.00 95.88 73 ALA A CA 1
ATOM 529 C C . ALA A 1 73 ? -1.924 -2.120 6.840 1.00 95.88 73 ALA A C 1
ATOM 531 O O . ALA A 1 73 ? -2.345 -1.028 6.449 1.00 95.88 73 ALA A O 1
ATOM 532 N N . ILE A 1 74 ? -0.856 -2.721 6.313 1.00 95.81 74 ILE A N 1
ATOM 533 C CA . ILE A 1 74 ? -0.114 -2.241 5.144 1.00 95.81 74 ILE A CA 1
ATOM 534 C C . ILE A 1 74 ? -0.001 -3.402 4.153 1.00 95.81 74 ILE A C 1
ATOM 536 O O . ILE A 1 74 ? 0.475 -4.480 4.508 1.00 95.81 74 ILE A O 1
ATOM 540 N N . LEU A 1 75 ? -0.438 -3.180 2.915 1.00 96.44 75 LEU A N 1
ATOM 541 C CA . LEU A 1 75 ? -0.378 -4.130 1.810 1.00 96.44 75 LEU A CA 1
ATOM 542 C C . LEU A 1 75 ? 0.506 -3.559 0.701 1.00 96.44 75 LEU A C 1
ATOM 544 O O . LEU A 1 75 ? 0.140 -2.580 0.058 1.00 96.44 75 LEU A O 1
ATOM 548 N N . TRP A 1 76 ? 1.653 -4.183 0.445 1.00 96.31 76 TRP A N 1
ATOM 549 C CA . TRP A 1 76 ? 2.449 -3.888 -0.746 1.00 96.31 76 TRP A CA 1
ATOM 550 C C . TRP A 1 76 ? 1.915 -4.704 -1.925 1.00 96.31 76 TRP A C 1
ATOM 552 O O . TRP A 1 76 ? 1.857 -5.932 -1.846 1.00 96.31 76 TRP A O 1
ATOM 562 N N . ALA A 1 77 ? 1.500 -4.025 -2.993 1.00 96.81 77 ALA A N 1
ATOM 563 C CA . ALA A 1 77 ? 0.867 -4.652 -4.154 1.00 96.81 77 ALA A CA 1
ATOM 564 C C . ALA A 1 77 ? 1.671 -4.492 -5.457 1.00 96.81 77 ALA A C 1
ATOM 566 O O . ALA A 1 77 ? 1.229 -4.965 -6.503 1.00 96.81 77 ALA A O 1
ATOM 567 N N . GLY A 1 78 ? 2.849 -3.863 -5.412 1.00 94.81 78 GLY A N 1
ATOM 568 C CA . GLY A 1 78 ? 3.662 -3.649 -6.607 1.00 94.81 78 GLY A CA 1
ATOM 569 C C . GLY A 1 78 ? 2.931 -2.811 -7.662 1.00 94.81 78 GLY A C 1
ATOM 570 O O . GLY A 1 78 ? 2.162 -1.906 -7.335 1.00 94.81 78 GLY A O 1
ATOM 571 N N . TYR A 1 79 ? 3.120 -3.173 -8.931 1.00 95.06 79 TYR A N 1
ATOM 572 C CA . TYR A 1 79 ? 2.237 -2.780 -10.029 1.00 95.06 79 TYR A CA 1
ATOM 573 C C . TYR A 1 79 ? 1.362 -3.978 -10.420 1.00 95.06 79 TYR A C 1
ATOM 575 O O . TYR A 1 79 ? 1.801 -4.833 -11.188 1.00 95.06 79 TYR A O 1
ATOM 583 N N . PRO A 1 80 ? 0.132 -4.086 -9.889 1.00 95.75 80 PRO A N 1
ATOM 584 C CA . PRO A 1 80 ? -0.582 -5.363 -9.830 1.00 95.75 80 PRO A CA 1
ATOM 585 C C . PRO A 1 80 ? -1.319 -5.738 -11.131 1.00 95.75 80 PRO A C 1
ATOM 587 O O . PRO A 1 80 ? -2.087 -6.699 -11.156 1.00 95.75 80 PRO A O 1
ATOM 590 N N . GLY A 1 81 ? -1.102 -4.993 -12.218 1.00 96.31 81 GLY A N 1
ATOM 591 C CA . GLY A 1 81 ? -1.733 -5.236 -13.516 1.00 96.31 81 GLY A CA 1
ATOM 592 C C . GLY A 1 81 ? -3.260 -5.077 -13.506 1.00 96.31 81 GLY A C 1
ATOM 593 O O . GLY A 1 81 ? -3.847 -4.517 -12.580 1.00 96.31 81 GLY A O 1
ATOM 594 N N . ALA A 1 82 ? -3.911 -5.571 -14.563 1.00 97.50 82 ALA A N 1
ATOM 595 C CA . ALA A 1 82 ? -5.343 -5.361 -14.805 1.00 97.50 82 ALA A CA 1
ATOM 596 C C . ALA A 1 82 ? -6.257 -6.006 -13.743 1.00 97.50 82 ALA A C 1
ATOM 598 O O . ALA A 1 82 ? -7.213 -5.382 -13.292 1.00 97.50 82 ALA A O 1
ATOM 599 N N . GLU A 1 83 ? -5.929 -7.218 -13.283 1.00 97.94 83 GLU A N 1
ATOM 600 C CA . GLU A 1 83 ? -6.690 -7.922 -12.233 1.00 97.94 83 GLU A CA 1
ATOM 601 C C . GLU A 1 83 ? -6.275 -7.506 -10.811 1.00 97.94 83 GLU A C 1
ATOM 603 O O . GLU A 1 83 ? -6.787 -8.026 -9.816 1.00 97.94 83 GLU A O 1
ATOM 608 N N . GLY A 1 84 ? -5.361 -6.542 -10.691 1.00 97.38 84 GLY A N 1
ATOM 609 C CA . GLY A 1 84 ? -4.782 -6.131 -9.422 1.00 97.38 84 GLY A CA 1
ATOM 610 C C . GLY A 1 84 ? -5.801 -5.622 -8.411 1.00 97.38 84 GLY A C 1
ATOM 611 O O . GLY A 1 84 ? -5.767 -6.008 -7.244 1.00 97.38 84 GLY A O 1
ATOM 612 N N . GLY A 1 85 ? -6.759 -4.809 -8.863 1.00 97.44 85 GLY A N 1
ATOM 613 C CA . GLY A 1 85 ? -7.829 -4.301 -8.000 1.00 97.44 85 GLY A CA 1
ATOM 614 C C . GLY A 1 85 ? -8.686 -5.422 -7.403 1.00 97.44 85 GLY A C 1
ATOM 615 O O . GLY A 1 85 ? -9.041 -5.376 -6.222 1.00 97.44 85 GLY A O 1
ATOM 616 N N . ARG A 1 86 ? -8.960 -6.471 -8.190 1.00 98.25 86 ARG A N 1
ATOM 617 C CA . ARG A 1 86 ? -9.684 -7.659 -7.724 1.00 98.25 86 ARG A CA 1
ATOM 618 C C . ARG A 1 86 ? -8.856 -8.443 -6.712 1.00 98.25 86 ARG A C 1
ATOM 620 O O . ARG A 1 86 ? -9.368 -8.745 -5.639 1.00 98.25 86 ARG A O 1
ATOM 627 N N . ALA A 1 87 ? -7.583 -8.698 -7.008 1.00 97.94 87 ALA A N 1
ATOM 628 C CA . ALA A 1 87 ? -6.685 -9.411 -6.101 1.00 97.94 87 ALA A CA 1
ATOM 629 C C . ALA A 1 87 ? -6.545 -8.701 -4.740 1.00 97.94 87 ALA A C 1
ATOM 631 O O . ALA A 1 87 ? -6.643 -9.339 -3.693 1.00 97.94 87 ALA A O 1
ATOM 632 N N . ILE A 1 88 ? -6.385 -7.372 -4.744 1.00 98.19 88 ILE A N 1
ATOM 633 C CA . ILE A 1 88 ? -6.326 -6.555 -3.522 1.00 98.19 88 ILE A CA 1
ATOM 634 C C . ILE A 1 88 ? -7.635 -6.664 -2.730 1.00 98.19 88 ILE A C 1
ATOM 636 O O . ILE A 1 88 ? -7.613 -6.868 -1.518 1.00 98.19 88 ILE A O 1
ATOM 640 N N . THR A 1 89 ? -8.779 -6.573 -3.411 1.00 97.50 89 THR A N 1
ATOM 641 C CA . THR A 1 89 ? -10.104 -6.700 -2.784 1.00 97.50 89 THR A CA 1
ATOM 642 C C . THR A 1 89 ? -10.295 -8.081 -2.158 1.00 97.50 89 THR A C 1
ATOM 644 O O . THR A 1 89 ? -10.731 -8.183 -1.013 1.00 97.50 89 THR A O 1
ATOM 647 N N . ASP A 1 90 ? -9.935 -9.149 -2.869 1.00 98.12 90 ASP A N 1
ATOM 648 C CA . ASP A 1 90 ? -10.077 -10.513 -2.366 1.00 98.12 90 ASP A CA 1
ATOM 649 C C . ASP A 1 90 ? -9.218 -10.749 -1.111 1.00 98.12 90 ASP A C 1
ATOM 651 O O . ASP A 1 90 ? -9.667 -11.435 -0.194 1.00 98.12 90 ASP A O 1
ATOM 655 N N . VAL A 1 91 ? -8.043 -10.117 -1.006 1.00 98.00 91 VAL A N 1
ATOM 656 C CA . VAL A 1 91 ? -7.224 -10.135 0.219 1.00 98.00 91 VAL A CA 1
ATOM 657 C C . VAL A 1 91 ? -7.869 -9.331 1.350 1.00 98.00 91 VAL A C 1
ATOM 659 O O . VAL A 1 91 ? -8.036 -9.856 2.449 1.00 98.00 91 VAL A O 1
ATOM 662 N N . ILE A 1 92 ? -8.261 -8.076 1.103 1.00 96.50 92 ILE A N 1
ATOM 663 C CA . ILE A 1 92 ? -8.820 -7.188 2.141 1.00 96.50 92 ILE A CA 1
ATOM 664 C C . ILE A 1 92 ? -10.104 -7.769 2.748 1.00 96.50 92 ILE A C 1
ATOM 666 O O . ILE A 1 92 ? -10.312 -7.677 3.956 1.00 96.50 92 ILE A O 1
ATOM 670 N N . PHE A 1 93 ? -10.951 -8.392 1.927 1.00 96.50 93 PHE A N 1
ATOM 671 C CA . PHE A 1 93 ? -12.209 -8.995 2.374 1.00 96.50 93 PHE A CA 1
ATOM 672 C C . PHE A 1 93 ? -12.083 -10.479 2.753 1.00 96.50 93 PHE A C 1
ATOM 674 O O . PHE A 1 93 ? -13.100 -11.132 2.987 1.00 96.50 93 PHE A O 1
ATOM 681 N N . GLY A 1 94 ? -10.865 -11.029 2.814 1.00 96.75 94 GLY A N 1
ATOM 682 C CA . GLY A 1 94 ? -10.619 -12.393 3.293 1.00 96.75 94 GLY A CA 1
ATOM 683 C C . GLY A 1 94 ? -11.122 -13.508 2.370 1.00 96.75 94 GLY A C 1
ATOM 684 O O . GLY A 1 94 ? -11.287 -14.643 2.809 1.00 96.75 94 GLY A O 1
ATOM 685 N N . ARG A 1 95 ? -11.363 -13.216 1.088 1.00 98.38 95 ARG A N 1
ATOM 686 C CA . ARG A 1 95 ? -11.649 -14.233 0.059 1.00 98.38 95 ARG A CA 1
ATOM 687 C C . ARG A 1 95 ? -10.388 -14.975 -0.379 1.00 98.38 95 ARG A C 1
ATOM 689 O O . ARG A 1 95 ? -10.485 -16.076 -0.915 1.00 98.38 95 ARG A O 1
ATOM 696 N N . TYR A 1 96 ? -9.219 -14.381 -0.145 1.00 97.62 96 TYR A N 1
ATOM 697 C CA . TYR A 1 96 ? -7.919 -14.993 -0.376 1.00 97.62 96 TYR A CA 1
ATOM 698 C C . TYR A 1 96 ? -6.942 -14.652 0.755 1.00 97.62 96 TYR A C 1
ATOM 700 O O . TYR A 1 96 ? -6.856 -13.506 1.191 1.00 97.62 96 TYR A O 1
ATOM 708 N N . ASN A 1 97 ? -6.167 -15.641 1.205 1.00 97.31 97 ASN A N 1
ATOM 709 C CA . ASN A 1 97 ? -5.133 -15.435 2.219 1.00 97.31 97 ASN A CA 1
ATOM 710 C C . ASN A 1 97 ? -3.825 -14.970 1.559 1.00 97.31 97 ASN A C 1
ATOM 712 O O . ASN A 1 97 ? -3.320 -15.667 0.678 1.00 97.31 97 ASN A O 1
ATOM 716 N N . PRO A 1 98 ? -3.229 -13.840 1.980 1.00 96.06 98 PRO A N 1
ATOM 717 C CA . PRO A 1 98 ? -2.020 -13.322 1.350 1.00 96.06 98 PRO A CA 1
ATOM 718 C C . PRO A 1 98 ? -0.845 -14.299 1.509 1.00 96.06 98 PRO A C 1
ATOM 720 O O . PRO A 1 98 ? -0.507 -14.718 2.615 1.00 96.06 98 PRO A O 1
ATOM 723 N N . ALA A 1 99 ? -0.192 -14.632 0.393 1.00 96.94 99 ALA A N 1
ATOM 724 C CA . ALA A 1 99 ? 0.935 -15.572 0.350 1.00 96.94 99 ALA A CA 1
ATOM 725 C C . ALA A 1 99 ? 2.254 -14.939 -0.140 1.00 96.94 99 ALA A C 1
ATOM 727 O O . ALA A 1 99 ? 3.286 -15.607 -0.158 1.00 96.94 99 ALA A O 1
ATOM 728 N N . GLY A 1 100 ? 2.237 -13.656 -0.517 1.00 94.44 100 GLY A N 1
ATOM 729 C CA . GLY A 1 100 ? 3.413 -12.943 -1.019 1.00 94.44 100 GLY A CA 1
ATOM 730 C C . GLY A 1 100 ? 4.527 -12.787 0.023 1.00 94.44 100 GLY A C 1
ATOM 731 O O . GLY A 1 100 ? 4.297 -12.828 1.237 1.00 94.44 100 GLY A O 1
ATOM 732 N N . ARG A 1 101 ? 5.752 -12.597 -0.466 1.00 95.06 101 ARG A N 1
ATOM 733 C CA . ARG A 1 101 ? 6.930 -12.185 0.307 1.00 95.06 101 ARG A CA 1
ATOM 734 C C . ARG A 1 101 ? 7.595 -11.037 -0.437 1.00 95.06 101 ARG A C 1
ATOM 736 O O . ARG A 1 101 ? 7.532 -11.000 -1.664 1.00 95.06 101 ARG A O 1
ATOM 743 N N . LEU A 1 102 ? 8.199 -10.106 0.296 1.00 93.44 102 LEU A N 1
ATOM 744 C CA . LEU A 1 102 ? 8.938 -9.022 -0.338 1.00 93.44 102 LEU A CA 1
ATOM 745 C C . LEU A 1 102 ? 10.151 -9.606 -1.083 1.00 93.44 102 LEU A C 1
ATOM 747 O O . LEU A 1 102 ? 10.884 -10.399 -0.490 1.00 93.44 102 LEU A O 1
ATOM 751 N N . PRO A 1 103 ? 10.373 -9.236 -2.356 1.00 92.12 103 PRO A N 1
ATOM 752 C CA . PRO A 1 103 ? 11.555 -9.658 -3.106 1.00 92.12 103 PRO A CA 1
ATOM 753 C C . PRO A 1 103 ? 12.790 -8.788 -2.802 1.00 92.12 103 PRO A C 1
ATOM 755 O O . PRO A 1 103 ? 13.838 -8.975 -3.413 1.00 92.12 103 PRO A O 1
ATOM 758 N N . PHE A 1 104 ? 12.662 -7.829 -1.883 1.00 90.62 104 PHE A N 1
ATOM 759 C CA . PHE A 1 104 ? 13.701 -6.901 -1.446 1.00 90.62 104 PHE A CA 1
ATOM 760 C C . PHE A 1 104 ? 13.550 -6.598 0.048 1.00 90.62 104 PHE A C 1
ATOM 762 O O . PHE A 1 104 ? 12.473 -6.770 0.625 1.00 90.62 104 PHE A O 1
ATOM 769 N N . ASP A 1 105 ? 14.611 -6.079 0.659 1.00 85.44 105 ASP A N 1
ATOM 770 C CA . ASP A 1 105 ? 14.561 -5.592 2.033 1.00 85.44 105 ASP A CA 1
ATOM 771 C C . ASP A 1 105 ? 13.967 -4.186 2.096 1.00 85.44 105 ASP A C 1
ATOM 773 O O . ASP A 1 105 ? 14.354 -3.278 1.356 1.00 85.44 105 ASP A O 1
ATOM 777 N N . LEU A 1 106 ? 13.030 -3.990 3.020 1.00 78.12 106 LEU A N 1
ATOM 778 C CA . LEU A 1 106 ? 12.446 -2.682 3.275 1.00 78.12 106 LEU A CA 1
ATOM 779 C C . LEU A 1 106 ? 13.286 -1.977 4.344 1.00 78.12 106 LEU A C 1
ATOM 781 O O . LEU A 1 106 ? 13.183 -2.265 5.537 1.00 78.12 106 LEU A O 1
ATOM 785 N N . VAL A 1 107 ? 14.168 -1.077 3.908 1.00 65.12 107 VAL A N 1
ATOM 786 C CA . VAL A 1 107 ? 15.040 -0.329 4.819 1.00 65.12 107 VAL A CA 1
ATOM 787 C C . VAL A 1 107 ? 14.220 0.753 5.515 1.00 65.12 107 VAL A C 1
ATOM 789 O O . VAL A 1 107 ? 13.926 1.799 4.944 1.00 65.12 107 VAL A O 1
ATOM 792 N N . LEU A 1 108 ? 13.867 0.510 6.776 1.00 65.31 108 LEU A N 1
ATOM 793 C CA . LEU A 1 108 ? 13.288 1.539 7.633 1.00 65.31 108 LEU A CA 1
ATOM 794 C C . LEU A 1 108 ? 14.394 2.502 8.059 1.00 65.31 108 LEU A C 1
ATOM 796 O O . LEU A 1 108 ? 15.371 2.108 8.708 1.00 65.31 108 LEU A O 1
ATOM 800 N N . ARG A 1 109 ? 14.250 3.781 7.708 1.00 64.38 109 ARG A N 1
ATOM 801 C CA . ARG A 1 109 ? 15.198 4.811 8.127 1.00 64.38 109 ARG A CA 1
ATOM 802 C C . ARG A 1 109 ? 15.007 5.071 9.619 1.00 64.38 109 ARG A C 1
ATOM 804 O O . ARG A 1 109 ? 14.231 5.926 10.031 1.00 64.38 109 ARG A O 1
ATOM 811 N N . ARG A 1 110 ? 15.763 4.361 10.458 1.00 53.84 110 ARG A N 1
ATOM 812 C CA . ARG A 1 110 ? 15.926 4.744 11.862 1.00 53.84 110 ARG A CA 1
ATOM 813 C C . ARG A 1 110 ? 16.811 5.985 11.880 1.00 53.84 110 ARG A C 1
ATOM 815 O O . ARG A 1 110 ? 18.030 5.869 11.770 1.00 53.84 110 ARG A O 1
ATOM 822 N N . LEU A 1 111 ? 16.201 7.169 11.952 1.00 46.53 111 LEU A N 1
ATOM 823 C CA . LEU A 1 111 ? 16.936 8.397 12.244 1.00 46.53 111 LEU A CA 1
ATOM 824 C C . LEU A 1 111 ? 17.709 8.149 13.549 1.00 46.53 111 LEU A C 1
ATOM 826 O O . LEU A 1 111 ? 17.114 7.977 14.612 1.00 46.53 111 LEU A O 1
ATOM 830 N N . ARG A 1 112 ? 19.037 8.018 13.452 1.00 40.25 112 ARG A N 1
ATOM 831 C CA . ARG A 1 112 ? 19.906 8.230 14.610 1.00 40.25 112 ARG A CA 1
ATOM 832 C C . ARG A 1 112 ? 19.794 9.725 14.909 1.00 40.25 112 ARG A C 1
ATOM 834 O O . ARG A 1 112 ? 19.860 10.508 13.963 1.00 40.25 112 ARG A O 1
ATOM 841 N N . GLY A 1 113 ? 19.460 10.031 16.162 1.00 40.28 113 GLY A N 1
ATOM 842 C CA . GLY A 1 113 ? 19.018 11.352 16.616 1.00 40.28 113 GLY A CA 1
ATOM 843 C C . GLY A 1 113 ? 20.038 12.466 16.470 1.00 40.28 113 GLY A C 1
ATOM 844 O O . GLY A 1 113 ? 21.182 12.188 16.051 1.00 40.28 113 GLY A O 1
#

Sequence (113 aa):
MAARNADATVIFVGIDLSVESEGNDRTDFLLPGYQTQLINQVAEEAKGPVVLVILCAGGVDISFATGNNKIGAILWAGYPGAEGGRAITDVIFGRYNPAGRLPFDLVLRRLRG

Organism: Vanilla planifolia (NCBI:txid51239)

pLDDT: mean 91.83, std 11.0, range [40.25, 98.38]

Foldseek 3Di:
DVQLPDQEAEDEFEDDCVQDDVVHDHPAQEGPDCRLVVVVVSLVRHPHAYEYEYEAQDAHAPLSVVPRPSHPYYHYQYPVPDCSVVVVVCCVVVVDPDDDDDPDDHDHPPPPD

InterPro domains:
  IPR002772 Glycoside hydrolase family 3 C-terminal domain [PF01915] (2-105)
  IPR036881 Glycoside hydrolase family 3 C-terminal domain superfamily [G3DSA:3.40.50.1700] (1-110)
  IPR036881 Glycoside hydrolase family 3 C-terminal domain superfamily [SSF52279] (2-107)
  IPR044993 Beta-D-xylosidase [PTHR42721] (2-104)

Radius of gyration: 14.73 Å; chains: 1; bounding box: 38×31×34 Å

Secondary structure (DSSP, 8-state):
--TTT-SSEEEEEE--TTTSBTTB--S-SSPSTTHHHHHHHHHHH-SS-EEEEEE-SS----HHHHT-TTEEEEEE--S--TTHHHHHHHHHTTSS------SS---------

=== Feature glossary ===
Each block in this record encodes a different view of the same protein. In brief:

Predicted aligned error. PAE(i, j) answers: if I align the predicted and true structures on residue i, how far off (in Å) do I expect residue j to be? A block-diagonal PAE matrix with low values on the blocks and high values off-diagonal is the signature of a multi-domain protein with confidently predicted domains but uncertain inter-domain orientation.

Contact-map, Ramachandran, and PAE plots. Plot images: a contact map (which residues are close in 3D, as an N×N binary image), a Ramachandran scatter (backbone torsion angles, revealing secondary-structure composition at a glance), and — for AlphaFold structures — a PAE heatmap (pairwise prediction confidence).

Backbone torsions (φ/ψ). φ (phi) an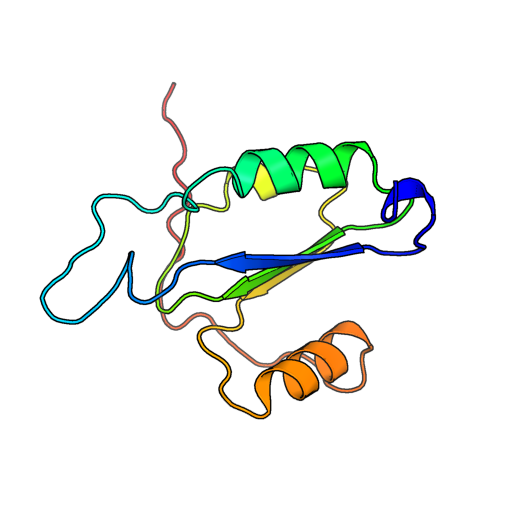d ψ (psi) are the two rotatable backbone dihedrals per residue: φ is the C(i-1)–N–Cα–C torsion, ψ is the N–Cα–C–N(i+1) torsion, both in degrees on (−180°, 180°]. α-helical residues cluster near (−60°, −45°); β-strand residues near (−120°, +130°). A Ramachandran plot is simply a scatter of (φ, ψ) for every residue.

Foldseek 3Di. A 3Di character summarizes, for each residue, the relative orientation of the Cα frame of its nearest spatial neighbor. Because it encodes fold topology rather than chemistry, 3Di alignments detect remote structural similarity that sequence alignment misses.

Radius of gyration, Cα contacts, bounding box. Three whole-structure scalars: the radius of gyration (RMS distance of Cα from centroid, in Å), the count of Cα–Cα contacts (pairs closer than 8 Å and separated by more than four residues in sequence — i.e. tertiary, not local, contacts), and the bounding-box dimensions. Together they distinguish compact globular folds from extended fibres or disordered chains.

Sequence. Sequence gives the chain of amino acids in standard one-letter code (A=alanine, C=cysteine, …, Y=tyrosine), read N→C. It is the only feature that is directly encoded by the gene; all structural features are derived from the folded form of this sequence.

mmCIF coordinates. Atomic coordinates in PDBx/mmCIF format — the same representation the Protein Data Bank distributes. E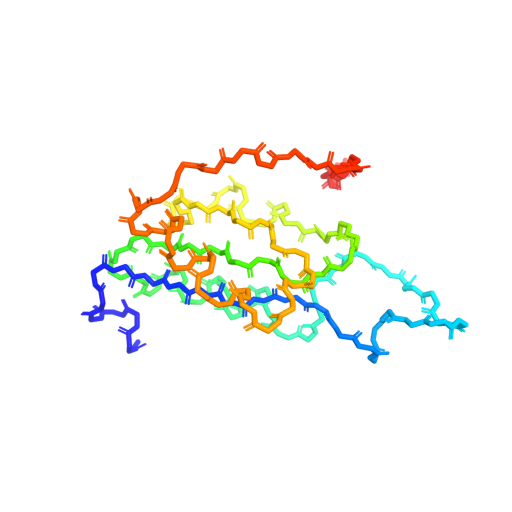ach line of the _atom_site loop places one backbone atom in Cartesian space (units: ångströms, origin: arbitrary).

Secondary structure (3-state, P-SEA). Three-state secondary structure (P-SEA) collapses the eight DSSP classes into helix (a), strand (b), and coil (c). P-SEA assigns these from Cα geometry alone — distances and angles — without requiring backbone oxygens, so it works on any Cα trace.

InterPro / GO / CATH / organism. Functional annotations link the protein to curated databases. InterPro entries identify conserved domains and families by matching the sequence against member-database signatures (Pfam, PROSITE, CDD, …). Gene Ontology (GO) terms describe molecular function, biological process, and cellular component in a controlled vocabulary. CATH places the structure in a hierarchical fold classification (Class/Architecture/Topology/Homologous-superfamily). The organism is the source species.

B-factor. B-factor (Debye–Waller factor) reflects atomic displacement in the crystal lattice. It is an experimental observable (units Å²), not a prediction; low values mean the atom is pinned down, high values mean it moves or is heterogeneous across the crystal.

Rendered structure images. Structure images are PyMOL renders from six orthogonal camera directions. Cartoon representation draws helices as coils and strands as arrows; sticks shows the backbone as bonds; surface shows the solvent-excluded envelope. Rainbow coloring maps sequence position to hue (blue→red, N→C); chain coloring assigns a distinct color per polypeptide.

Solvent-accessible surface area. Solvent-accessible surface area (SASA) is the area in Å² traced out by the centre of a 1.4 Å probe sphere (a water molecule) rolled over the protein's van der Waals surface (Shrake–Rupley / Lee–Richards construction). Buried residues have near-zero SASA; fully exposed residues can exceed 200 Å². The total SASA scales roughly with the number of surface residues.

Secondary structure (8-state, DSSP). The SS8 string is DSSP's per-residue secondary-structure call. α-helix (H) means an i→i+4 H-bond ladder; β-strand (E) means the residue participates in a β-sheet; 3₁₀ (G) and π (I) are tighter and wider helices; T/S are turns/bends; '-' is loop.

pLDDT. For AlphaFold models, the B-factor field carries pLDDT — the model's own estimate of local accuracy on a 0–100 scale. Regions with pLDDT<50 should be treated as essentially unmodeled; they often correspond to intrinsically disordered segments.

Nearest PDB structures. Nearest PDB neighbors are the top structural matches found by Foldseek when searching this structure against the entire Protein Data Bank. Each hit reports a TM-score (0 to 1; >0.5 almost always implies the same fold) and an E-value. These are *structural* homologs — they may share no detectable sequence similarity.